Protein AF-A0A8B6HFT6-F1 (afdb_monomer)

Mean predicted aligned error: 19.85 Å

Sequence (140 aa):
MHATVTYIRQTFWIPTIRQYAKKLLRKCVICRKVNGKAYVAPNPPPLPKIRLQESPPFTVTGVDFTGALLTSNGETSLPIVKLFPLEVSETRSDATSDHTDGQHEDTTQRSTRPKLNAIIKARERIRKWTTNVDENDEED

Secondary structure (DSSP, 8-state):
-HHHHHHHHTT---TTHHHHHHHHHHH-HHHHHHSPPPP-PPPPPPPPGGGTS---TTSSEEEEEPS----TTS---S--EEEEE---------------------------PPPHHHHHHHHHHHHHHHHHHHTTSS--

Structure (mmCIF, N/CA/C/O backbone):
data_AF-A0A8B6HFT6-F1
#
_entry.id   AF-A0A8B6HFT6-F1
#
loop_
_atom_site.group_PDB
_atom_site.id
_atom_site.type_symbol
_atom_site.label_atom_id
_atom_site.label_alt_id
_atom_site.label_comp_id
_atom_site.label_asym_id
_atom_site.label_entity_id
_atom_site.label_seq_id
_atom_site.pdbx_PDB_ins_code
_atom_site.Cartn_x
_atom_site.Cartn_y
_atom_site.Cartn_z
_atom_site.occupancy
_atom_site.B_iso_or_equiv
_atom_site.auth_seq_id
_atom_site.auth_comp_id
_atom_site.auth_asym_id
_atom_site.auth_atom_id
_atom_site.pdbx_PDB_model_num
ATOM 1 N N . MET A 1 1 ? -11.800 -1.803 19.824 1.00 86.62 1 MET A N 1
ATOM 2 C CA . MET A 1 1 ? -13.211 -1.582 20.239 1.00 86.62 1 MET A CA 1
ATOM 3 C C . MET A 1 1 ? -13.465 -2.032 21.674 1.00 86.62 1 MET A C 1
ATOM 5 O O . MET A 1 1 ? -13.954 -1.221 22.446 1.00 86.62 1 MET A O 1
ATOM 9 N N . HIS A 1 2 ? -13.159 -3.284 22.037 1.00 90.25 2 HIS A N 1
ATOM 10 C CA . HIS A 1 2 ? -13.434 -3.811 23.382 1.00 90.25 2 HIS A CA 1
ATOM 11 C C . HIS A 1 2 ? -12.776 -2.987 24.495 1.00 90.25 2 HIS A C 1
ATOM 13 O O . HIS A 1 2 ? -13.487 -2.531 25.381 1.00 90.25 2 HIS A O 1
ATOM 19 N N . ALA A 1 3 ? -11.478 -2.686 24.377 1.00 92.19 3 ALA A N 1
ATOM 20 C CA . ALA A 1 3 ? -10.751 -1.869 25.353 1.00 92.19 3 ALA A CA 1
ATOM 21 C C . ALA A 1 3 ? -11.418 -0.504 25.625 1.00 92.19 3 ALA A C 1
ATOM 23 O O . ALA A 1 3 ? -11.625 -0.134 26.774 1.00 92.19 3 ALA A O 1
ATOM 24 N N . THR A 1 4 ? -11.847 0.207 24.575 1.00 92.31 4 THR A N 1
ATOM 25 C CA . THR A 1 4 ? -12.544 1.500 24.696 1.00 92.31 4 THR A CA 1
ATOM 26 C C . THR A 1 4 ? -13.859 1.382 25.470 1.00 92.31 4 THR A C 1
ATOM 28 O O . THR A 1 4 ? -14.167 2.227 26.301 1.00 92.31 4 THR A O 1
ATOM 31 N N . VAL A 1 5 ? -14.642 0.328 25.213 1.00 94.69 5 VAL A N 1
ATOM 32 C CA . VAL A 1 5 ? -15.912 0.092 25.918 1.00 94.69 5 VAL A CA 1
ATOM 33 C C . VAL A 1 5 ? -15.668 -0.286 27.379 1.00 94.69 5 VAL A C 1
ATOM 35 O O . VAL A 1 5 ? -16.415 0.160 28.244 1.00 94.69 5 VAL A O 1
ATOM 38 N N . THR A 1 6 ? -14.638 -1.089 27.656 1.00 95.12 6 THR A N 1
ATOM 39 C CA . THR A 1 6 ? -14.260 -1.470 29.023 1.00 95.12 6 THR A CA 1
ATOM 40 C C . THR A 1 6 ? -13.861 -0.251 29.846 1.00 95.12 6 THR A C 1
ATOM 42 O O . THR A 1 6 ? -14.366 -0.096 30.950 1.00 95.12 6 THR A O 1
ATOM 45 N N . TYR A 1 7 ? -13.039 0.643 29.290 1.00 95.12 7 TYR A N 1
ATOM 46 C CA . TYR A 1 7 ? -12.614 1.869 29.970 1.00 95.12 7 TYR A CA 1
ATOM 47 C C . TYR A 1 7 ? -13.799 2.767 30.349 1.00 95.12 7 TYR A C 1
ATOM 49 O O . TYR A 1 7 ? -13.948 3.153 31.500 1.00 95.12 7 TYR A O 1
ATOM 57 N N . ILE A 1 8 ? -14.714 3.032 29.412 1.00 94.69 8 ILE A N 1
ATOM 58 C CA . ILE A 1 8 ? -15.877 3.896 29.683 1.00 94.69 8 ILE A CA 1
ATOM 59 C C . ILE A 1 8 ? -16.823 3.270 30.723 1.00 94.69 8 ILE A C 1
ATOM 61 O O . ILE A 1 8 ? -17.456 3.986 31.491 1.00 94.69 8 ILE A O 1
ATOM 65 N N . ARG A 1 9 ? -16.913 1.935 30.789 1.00 94.88 9 ARG A N 1
ATOM 66 C CA . ARG A 1 9 ? -17.751 1.238 31.778 1.00 94.88 9 ARG A CA 1
ATOM 67 C C . ARG A 1 9 ? -17.240 1.315 33.210 1.00 94.88 9 ARG A C 1
ATOM 69 O O . ARG A 1 9 ? -17.997 0.981 34.113 1.00 94.88 9 ARG A O 1
ATOM 76 N N . GLN A 1 10 ? -16.002 1.751 33.422 1.00 96.25 10 GLN A N 1
ATOM 77 C CA . GLN A 1 10 ? -15.490 2.011 34.767 1.00 96.25 10 GLN A CA 1
ATOM 78 C C . GLN A 1 10 ? -16.190 3.214 35.414 1.00 96.25 10 GLN A C 1
ATOM 80 O O . GLN A 1 10 ? -16.238 3.300 36.635 1.00 96.25 10 GLN A O 1
ATOM 85 N N . THR A 1 11 ? -16.746 4.123 34.607 1.00 96.56 11 THR A N 1
ATOM 86 C CA . THR A 1 11 ? -17.328 5.391 35.070 1.00 96.56 11 THR A CA 1
ATOM 87 C C 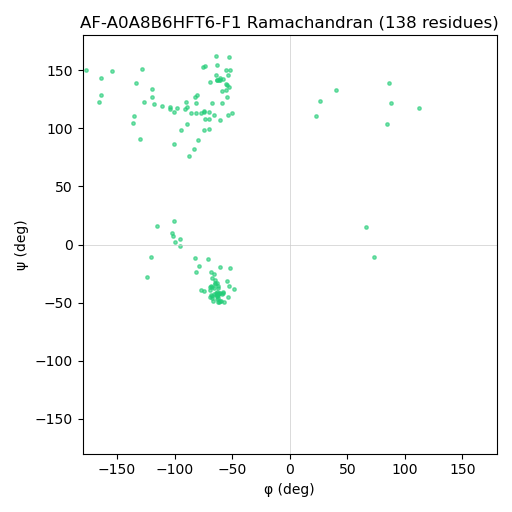. THR A 1 11 ? -18.781 5.595 34.644 1.00 96.56 11 THR A C 1
ATOM 89 O O . THR A 1 11 ? -19.529 6.257 35.356 1.00 96.56 11 THR A O 1
ATOM 92 N N . PHE A 1 12 ? -19.218 5.016 33.520 1.00 94.00 12 PHE A N 1
ATOM 93 C CA . PHE A 1 12 ? -20.556 5.245 32.968 1.00 94.00 12 PHE A CA 1
ATOM 94 C C . PHE A 1 12 ? -21.262 3.954 32.546 1.00 94.00 12 PHE A C 1
ATOM 96 O O . PHE A 1 12 ? -20.696 3.099 31.858 1.00 94.00 12 PHE A O 1
ATOM 103 N N . TRP A 1 13 ? -22.562 3.860 32.845 1.00 93.12 13 TRP A N 1
ATOM 104 C CA . TRP A 1 13 ? -23.426 2.788 32.348 1.00 93.12 13 TRP A CA 1
ATOM 105 C C . TRP A 1 13 ? -24.277 3.256 31.163 1.00 93.12 13 TRP A C 1
ATOM 107 O O . TRP A 1 13 ? -25.417 3.685 31.313 1.00 93.12 13 TRP A O 1
ATOM 117 N N . ILE A 1 14 ? -23.718 3.168 29.954 1.00 93.88 14 ILE A N 1
ATOM 118 C CA . ILE A 1 14 ? -24.417 3.535 28.712 1.00 93.88 14 ILE A CA 1
ATOM 119 C C . ILE A 1 14 ? -24.920 2.253 28.016 1.00 93.88 14 ILE A C 1
ATOM 121 O O . ILE A 1 14 ? -24.095 1.466 27.531 1.00 93.88 14 ILE A O 1
ATOM 125 N N . PRO A 1 15 ? -26.246 2.030 27.894 1.00 92.19 15 PRO A N 1
ATOM 126 C CA . PRO A 1 15 ? -26.804 0.786 27.348 1.00 92.19 15 PRO A CA 1
ATOM 127 C C . PRO A 1 15 ? -26.336 0.467 25.917 1.00 92.19 15 PRO A C 1
ATOM 129 O O . PRO A 1 15 ? -25.959 -0.663 25.607 1.00 92.19 15 PRO A O 1
ATOM 132 N N . THR A 1 16 ? -26.274 1.476 25.041 1.00 94.06 16 THR A N 1
ATOM 133 C CA . THR A 1 16 ? -25.933 1.330 23.610 1.00 94.06 16 THR A CA 1
ATOM 134 C C . THR A 1 16 ? -24.481 1.695 23.288 1.00 94.06 16 THR A C 1
ATOM 136 O O . THR A 1 16 ? -24.119 1.923 22.129 1.00 94.06 16 THR A O 1
ATOM 139 N N . ILE A 1 17 ? -23.599 1.691 24.295 1.00 94.75 17 ILE A N 1
ATOM 140 C CA . ILE A 1 17 ? -22.210 2.160 24.175 1.00 94.75 17 ILE A CA 1
ATOM 141 C C . ILE A 1 17 ? -21.431 1.514 23.030 1.00 94.75 17 ILE A C 1
ATOM 143 O O . ILE A 1 17 ? -20.626 2.164 22.366 1.00 94.75 17 ILE A O 1
ATOM 147 N N . ARG A 1 18 ? -21.689 0.232 22.753 1.00 93.75 18 ARG A N 1
ATOM 148 C CA . ARG A 1 18 ? -21.017 -0.496 21.673 1.00 93.75 18 ARG A CA 1
ATOM 149 C C . ARG A 1 18 ? -21.280 0.155 20.316 1.00 93.75 18 ARG A C 1
ATOM 151 O O . ARG A 1 18 ? -20.351 0.272 19.523 1.00 93.75 18 ARG A O 1
ATOM 158 N N . GLN A 1 19 ? -22.511 0.587 20.049 1.00 94.62 19 GLN A N 1
ATOM 159 C CA . GLN A 1 19 ? -22.875 1.224 18.781 1.00 94.62 19 GLN A CA 1
ATOM 160 C C . GLN A 1 19 ? -22.193 2.591 18.646 1.00 94.62 19 GLN A C 1
ATOM 162 O O . GLN A 1 19 ? -21.577 2.876 17.615 1.00 94.62 19 GLN A O 1
ATOM 167 N N . TYR A 1 20 ? -22.213 3.386 19.718 1.00 93.88 20 TYR A N 1
ATOM 168 C CA . TYR A 1 20 ? -21.549 4.689 19.771 1.00 93.88 20 TYR A CA 1
ATOM 169 C C . TYR A 1 20 ? -20.033 4.582 19.596 1.00 93.88 20 TYR A C 1
ATOM 171 O O . TYR A 1 20 ? -19.466 5.239 18.723 1.00 93.88 20 TYR A O 1
ATOM 179 N N . ALA A 1 21 ? -19.379 3.691 20.344 1.00 93.75 21 ALA A N 1
ATOM 180 C CA . ALA A 1 21 ? -17.945 3.447 20.225 1.00 93.75 21 ALA A CA 1
ATOM 181 C C . ALA A 1 21 ? -17.569 3.017 18.799 1.00 93.75 21 ALA A C 1
ATOM 183 O O . ALA A 1 21 ? -16.588 3.503 18.243 1.00 93.75 21 ALA A O 1
ATOM 184 N N . LYS A 1 22 ? -18.376 2.162 18.156 1.00 92.56 22 LYS A N 1
ATOM 185 C CA . LYS A 1 22 ? -18.146 1.745 16.763 1.00 92.56 22 LYS A CA 1
ATOM 186 C C . LYS A 1 22 ? -18.259 2.927 15.792 1.00 92.56 22 LYS A C 1
ATOM 188 O O . LYS A 1 22 ? -17.429 3.050 14.894 1.00 92.56 22 LYS A O 1
ATOM 193 N N . LYS A 1 23 ? -19.248 3.811 15.980 1.00 93.06 23 LYS A N 1
ATOM 194 C CA . LYS A 1 23 ? -19.433 5.030 15.171 1.00 93.06 23 LYS A CA 1
ATOM 195 C C . LYS A 1 23 ? -18.257 5.998 15.332 1.00 93.06 23 LYS A C 1
ATOM 197 O O . LYS A 1 23 ? -17.756 6.502 14.330 1.00 93.06 23 LYS A O 1
ATOM 202 N N . LEU A 1 24 ? -17.793 6.213 16.562 1.00 92.94 24 LEU A N 1
ATOM 203 C CA . LEU A 1 24 ? -16.654 7.086 16.863 1.00 92.94 24 LEU A CA 1
ATOM 204 C C . LEU A 1 24 ? -15.341 6.522 16.308 1.00 92.94 24 LEU A C 1
ATOM 206 O O . LEU A 1 24 ? -14.632 7.216 15.582 1.00 92.94 24 LEU A O 1
ATOM 210 N N . LEU A 1 25 ? -15.054 5.241 16.554 1.00 92.75 25 LEU A N 1
ATOM 211 C CA . LEU A 1 25 ? -13.834 4.589 16.066 1.00 92.75 25 LEU A CA 1
ATOM 212 C C . LEU A 1 25 ? -13.768 4.540 14.535 1.00 92.75 25 LEU A C 1
ATOM 214 O O . LEU A 1 25 ? -12.685 4.660 13.973 1.00 92.75 25 LEU A O 1
ATOM 218 N N . ARG A 1 26 ? -14.913 4.420 13.846 1.00 91.19 26 ARG A N 1
ATOM 219 C CA . ARG A 1 26 ? -14.970 4.516 12.376 1.00 91.19 26 ARG A CA 1
ATOM 220 C C . ARG A 1 26 ? -14.589 5.903 11.862 1.00 91.19 26 ARG A C 1
ATOM 222 O O . ARG A 1 26 ? -14.011 5.992 10.782 1.00 91.19 26 ARG A O 1
ATOM 229 N N . LYS A 1 27 ? -14.916 6.972 12.594 1.00 93.19 27 LYS A N 1
ATOM 230 C CA . LYS A 1 27 ? -14.581 8.357 12.220 1.00 93.19 27 LYS A CA 1
ATOM 231 C C . LYS A 1 27 ? -13.149 8.749 12.592 1.00 93.19 27 LYS A C 1
ATOM 233 O O . LYS A 1 27 ? -12.590 9.633 11.957 1.00 93.19 27 LYS A O 1
ATOM 238 N N . CYS A 1 28 ? -12.545 8.089 13.577 1.00 93.81 28 CYS A N 1
ATOM 239 C CA . CYS A 1 28 ? -11.175 8.370 13.991 1.00 93.81 28 CYS A CA 1
ATOM 240 C C . CYS A 1 28 ? -10.158 7.915 12.929 1.00 93.81 28 CYS A C 1
ATOM 242 O O . CYS A 1 28 ? -9.983 6.719 12.684 1.00 93.81 28 CYS A O 1
ATOM 244 N N . VAL A 1 29 ? -9.456 8.877 12.324 1.00 94.56 29 VAL A N 1
ATOM 245 C CA . VAL A 1 29 ? -8.438 8.633 11.288 1.00 94.56 29 VAL A CA 1
ATOM 246 C C . VAL A 1 29 ? -7.274 7.806 11.835 1.00 94.56 29 VAL A C 1
ATOM 248 O O . VAL A 1 29 ? -6.864 6.835 11.203 1.00 94.56 29 VAL A O 1
ATOM 251 N N . ILE A 1 30 ? -6.796 8.124 13.042 1.00 95.31 30 ILE A N 1
ATOM 252 C CA . ILE A 1 30 ? -5.692 7.406 13.697 1.00 95.31 30 ILE A CA 1
ATOM 253 C C . ILE A 1 30 ? -6.079 5.941 13.924 1.00 95.31 30 ILE A C 1
ATOM 255 O O . ILE A 1 30 ? -5.360 5.033 13.514 1.00 95.31 30 ILE A O 1
ATOM 259 N N . CYS A 1 31 ? -7.261 5.689 14.498 1.00 92.62 31 CYS A N 1
ATOM 260 C CA . CYS A 1 31 ? -7.740 4.325 14.719 1.00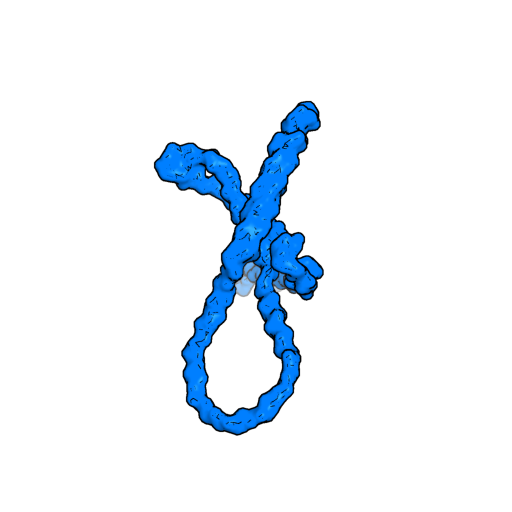 92.62 31 CYS A CA 1
ATOM 261 C C . CYS A 1 31 ? -7.933 3.559 13.409 1.00 92.62 31 CYS A C 1
ATOM 263 O O . CYS A 1 31 ? -7.678 2.356 13.384 1.00 92.62 31 CYS A O 1
ATOM 265 N N . ARG A 1 32 ? -8.379 4.231 12.340 1.00 90.62 32 ARG A N 1
ATOM 266 C CA . ARG A 1 32 ? -8.531 3.623 11.014 1.00 90.62 32 ARG A CA 1
ATOM 267 C C . ARG A 1 32 ? -7.183 3.273 10.390 1.00 90.62 32 ARG A C 1
ATOM 269 O O . ARG A 1 32 ? -7.095 2.247 9.735 1.00 90.62 32 ARG A O 1
ATOM 276 N N . LYS A 1 33 ? -6.151 4.089 10.610 1.00 90.44 33 LYS A N 1
ATOM 277 C CA . LYS A 1 33 ? -4.791 3.821 10.130 1.00 90.44 33 LYS A CA 1
ATOM 278 C C . LYS A 1 33 ? -4.162 2.634 10.863 1.00 90.44 33 LYS A C 1
ATOM 280 O O . LYS A 1 33 ? -3.606 1.759 10.220 1.00 90.44 33 LYS A O 1
ATOM 285 N N . VAL A 1 34 ? -4.303 2.581 12.188 1.00 90.62 34 VAL A N 1
ATOM 286 C CA . VAL A 1 34 ? -3.710 1.518 13.023 1.00 90.62 34 VAL A CA 1
ATOM 287 C C . VAL A 1 34 ? -4.451 0.182 12.888 1.00 90.62 34 VAL A C 1
ATOM 289 O O . VAL A 1 34 ? -3.819 -0.863 12.846 1.00 90.62 34 VAL A O 1
ATOM 292 N N . ASN A 1 35 ? -5.787 0.199 12.814 1.00 87.69 35 ASN A N 1
ATOM 293 C CA . ASN A 1 35 ? -6.608 -1.021 12.716 1.00 87.69 35 ASN A CA 1
ATOM 294 C C . ASN A 1 35 ? -7.094 -1.311 11.286 1.00 87.69 35 ASN A C 1
ATOM 296 O O . ASN A 1 35 ? -7.973 -2.155 11.091 1.00 87.69 35 ASN A O 1
ATOM 300 N N . GLY A 1 36 ? -6.620 -0.551 10.299 1.00 85.38 36 GLY A N 1
ATOM 301 C CA . GLY A 1 36 ? -6.998 -0.727 8.904 1.00 85.38 36 GLY A CA 1
ATOM 302 C C . GLY A 1 36 ? -6.550 -2.095 8.409 1.00 85.38 36 GLY A C 1
ATOM 303 O O . GLY A 1 36 ? -5.479 -2.572 8.771 1.00 85.38 36 GLY A O 1
ATOM 304 N N . LYS A 1 37 ? -7.375 -2.743 7.582 1.00 85.88 37 LYS A N 1
ATOM 305 C CA . LYS A 1 37 ? -6.933 -3.956 6.889 1.00 85.88 37 LYS A CA 1
ATOM 306 C C . LYS A 1 37 ? -5.791 -3.591 5.943 1.00 85.88 37 LYS A C 1
ATOM 308 O O . LYS A 1 37 ? -5.812 -2.508 5.357 1.00 85.88 37 LYS A O 1
ATOM 313 N N . ALA A 1 38 ? -4.839 -4.508 5.783 1.00 85.31 38 ALA A N 1
ATOM 314 C CA . ALA A 1 38 ? -3.832 -4.392 4.740 1.00 85.31 38 ALA A CA 1
ATOM 315 C C . ALA A 1 38 ? -4.516 -4.205 3.379 1.00 85.31 38 ALA A C 1
ATOM 317 O O . ALA A 1 38 ? -5.606 -4.740 3.142 1.00 85.31 38 ALA A O 1
ATOM 318 N N . TYR A 1 39 ? -3.882 -3.425 2.505 1.00 84.75 39 TYR A N 1
ATOM 319 C CA . TYR A 1 39 ? -4.345 -3.285 1.134 1.00 84.75 39 TYR A CA 1
ATOM 320 C C . TYR A 1 39 ? -4.345 -4.665 0.471 1.00 84.75 39 TYR A C 1
ATOM 322 O O . TYR A 1 39 ? -3.317 -5.337 0.426 1.00 84.75 39 TYR A O 1
ATOM 330 N N . VAL A 1 40 ? -5.512 -5.094 -0.008 1.00 87.75 40 VAL A N 1
ATOM 331 C CA . VAL A 1 40 ? -5.637 -6.318 -0.796 1.00 87.75 40 VAL A CA 1
ATOM 332 C C . VAL A 1 40 ? -5.352 -5.928 -2.235 1.00 87.75 40 VAL A C 1
ATOM 334 O O . VAL A 1 40 ? -6.109 -5.150 -2.817 1.00 87.75 40 VAL A O 1
ATOM 337 N N . ALA A 1 41 ? -4.246 -6.431 -2.781 1.00 88.50 41 ALA A N 1
ATOM 338 C CA . ALA A 1 41 ? -3.912 -6.192 -4.174 1.00 88.50 41 ALA A CA 1
ATOM 339 C C . ALA A 1 41 ? -5.045 -6.725 -5.072 1.00 88.50 41 ALA A C 1
ATOM 341 O O . ALA A 1 41 ? -5.506 -7.850 -4.854 1.00 88.50 41 ALA A O 1
ATOM 342 N N . PRO A 1 42 ? -5.527 -5.936 -6.048 1.00 89.75 42 PRO A N 1
ATOM 343 C CA . PRO A 1 42 ? -6.465 -6.437 -7.037 1.00 89.75 42 PRO A CA 1
ATOM 344 C C . PRO A 1 42 ? -5.794 -7.520 -7.883 1.00 89.75 42 PRO A C 1
ATOM 346 O O . PRO A 1 42 ? -4.565 -7.613 -7.941 1.00 89.75 42 PRO A O 1
ATOM 349 N N . ASN A 1 43 ? -6.609 -8.316 -8.577 1.00 91.62 43 ASN A N 1
ATOM 350 C CA . ASN A 1 43 ? -6.086 -9.251 -9.565 1.00 91.62 43 ASN A CA 1
ATOM 351 C C . ASN A 1 43 ? -5.245 -8.478 -10.595 1.00 91.62 43 ASN A C 1
ATOM 353 O O . ASN A 1 43 ? -5.701 -7.433 -11.076 1.00 91.62 43 ASN A O 1
ATOM 357 N N . PRO A 1 44 ? -4.033 -8.956 -10.926 1.00 89.69 44 PRO A N 1
ATOM 358 C CA . PRO A 1 44 ? -3.202 -8.290 -11.914 1.00 89.69 44 PRO A CA 1
ATOM 359 C C . PRO A 1 44 ? -3.927 -8.264 -13.269 1.00 89.69 44 PRO A C 1
ATOM 361 O O . PRO A 1 44 ? -4.619 -9.229 -13.612 1.00 89.69 44 PRO A O 1
ATOM 364 N N . PRO A 1 45 ? -3.793 -7.178 -14.049 1.00 88.62 45 PRO A N 1
ATOM 365 C CA . PRO A 1 45 ? -4.356 -7.129 -15.391 1.00 88.62 45 PRO A CA 1
ATOM 366 C C . PRO A 1 45 ? -3.702 -8.194 -16.289 1.00 88.62 45 PRO A C 1
ATOM 368 O O . PRO A 1 45 ? -2.554 -8.586 -16.041 1.00 88.62 45 PRO A O 1
ATOM 371 N N . PRO A 1 46 ? -4.394 -8.655 -17.348 1.00 87.06 46 PRO A N 1
ATOM 372 C CA . PRO A 1 46 ? -3.798 -9.569 -18.314 1.00 87.06 46 PRO A CA 1
ATOM 373 C C . PRO A 1 46 ? -2.545 -8.943 -18.937 1.00 87.06 46 PRO A C 1
ATOM 375 O O . PRO A 1 46 ? -2.490 -7.736 -19.191 1.00 87.06 46 PRO A O 1
ATOM 378 N N . LEU A 1 47 ? -1.525 -9.768 -19.186 1.00 85.69 47 LEU A N 1
ATOM 379 C CA . LEU A 1 47 ? -0.304 -9.311 -19.842 1.00 85.69 47 LEU A CA 1
ATOM 380 C C . LEU A 1 47 ? -0.635 -8.797 -21.261 1.00 85.69 47 LEU A C 1
ATOM 382 O O . LEU A 1 47 ? -1.471 -9.385 -21.950 1.00 85.69 47 LEU A O 1
ATOM 386 N N . PRO A 1 48 ? 0.004 -7.708 -21.723 1.00 83.31 48 PRO A N 1
ATOM 387 C CA . PRO A 1 48 ? -0.182 -7.209 -23.075 1.00 83.31 48 PRO A CA 1
ATOM 388 C C . PRO A 1 48 ? 0.298 -8.254 -24.084 1.00 83.31 48 PRO A C 1
ATOM 390 O O . PRO A 1 48 ? 1.330 -8.891 -23.880 1.00 83.31 48 PRO A O 1
ATOM 393 N N . LYS A 1 49 ? -0.436 -8.390 -25.194 1.00 76.81 49 LYS A N 1
ATOM 394 C CA . LYS A 1 49 ? -0.179 -9.391 -26.247 1.00 76.81 49 LYS A CA 1
ATOM 395 C C . LYS A 1 49 ? 1.247 -9.338 -26.798 1.00 76.81 49 LYS A C 1
ATOM 397 O O . LYS A 1 49 ? 1.809 -10.372 -27.115 1.00 76.81 49 LYS A O 1
ATOM 402 N N . ILE A 1 50 ? 1.846 -8.148 -26.822 1.00 72.06 50 ILE A N 1
ATOM 403 C CA . ILE A 1 50 ? 3.235 -7.925 -27.242 1.00 72.06 50 ILE A CA 1
ATOM 404 C C . ILE A 1 50 ? 4.274 -8.665 -26.381 1.00 72.06 50 ILE A C 1
ATOM 406 O O . ILE A 1 50 ? 5.397 -8.832 -26.820 1.00 72.06 50 ILE A O 1
ATOM 410 N N . ARG A 1 51 ? 3.920 -9.086 -25.156 1.00 70.75 51 ARG A N 1
ATOM 411 C CA . ARG A 1 51 ? 4.777 -9.902 -24.273 1.00 70.75 51 ARG A CA 1
ATOM 412 C C . ARG A 1 51 ? 4.498 -11.405 -24.369 1.00 70.75 51 ARG A C 1
ATOM 414 O O . ARG A 1 51 ? 5.067 -12.174 -23.604 1.00 70.75 51 ARG A O 1
ATOM 421 N N . LEU A 1 52 ? 3.525 -11.796 -25.185 1.00 74.38 52 LEU A N 1
ATOM 422 C CA . LEU A 1 52 ? 3.014 -13.165 -25.281 1.00 74.38 52 LEU A CA 1
ATOM 423 C C . LEU A 1 52 ? 3.166 -13.738 -26.692 1.00 74.38 52 LEU A C 1
ATOM 425 O O . LEU A 1 52 ? 2.897 -1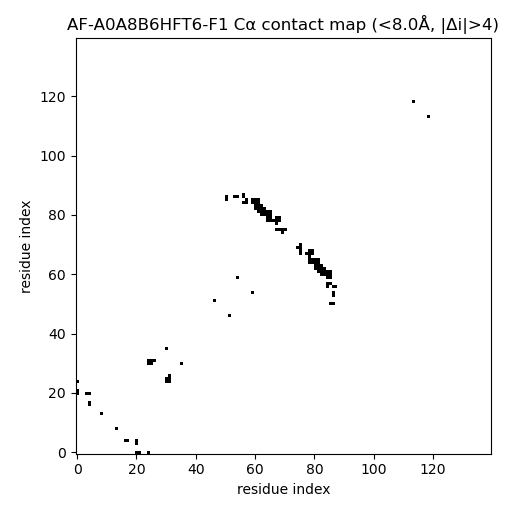4.919 -26.889 1.00 74.38 52 LEU A O 1
ATOM 429 N N . GLN A 1 53 ? 3.518 -12.906 -27.671 1.00 76.06 53 GLN A N 1
ATOM 430 C CA . GLN A 1 53 ? 3.583 -13.288 -29.069 1.00 76.06 53 GLN A CA 1
ATOM 431 C C . GLN A 1 53 ? 5.037 -13.303 -29.512 1.00 76.06 53 GLN A C 1
ATOM 433 O O . GLN A 1 53 ? 5.669 -12.254 -29.537 1.00 76.06 53 GLN A O 1
ATOM 438 N N . GLU A 1 54 ? 5.502 -14.475 -29.941 1.00 74.19 54 GLU A N 1
ATOM 439 C CA . GLU A 1 54 ? 6.842 -14.641 -30.490 1.00 74.19 54 GLU A CA 1
ATOM 440 C C . GLU A 1 54 ? 7.078 -13.667 -31.646 1.00 74.19 54 GLU A C 1
ATOM 442 O O . GLU A 1 54 ? 6.301 -13.593 -32.610 1.00 74.19 54 GLU A O 1
ATOM 447 N N . SER A 1 55 ? 8.170 -12.918 -31.545 1.00 74.50 55 SER A N 1
ATOM 448 C CA . SER A 1 55 ? 8.609 -11.987 -32.574 1.00 74.50 55 SER A CA 1
ATOM 449 C C . SER A 1 55 ? 10.075 -12.232 -32.952 1.00 74.50 55 SER A C 1
ATOM 451 O O . SER A 1 55 ? 10.863 -12.713 -32.136 1.00 74.50 55 SER A O 1
ATOM 453 N N . PRO A 1 56 ? 10.489 -11.930 -34.199 1.00 77.00 56 PRO A N 1
ATOM 454 C CA . PRO A 1 56 ? 11.900 -11.992 -34.564 1.00 77.00 56 PRO A CA 1
ATOM 455 C C . PRO A 1 56 ? 12.761 -11.114 -33.636 1.00 77.00 56 PRO A C 1
ATOM 457 O O . PRO A 1 56 ? 12.291 -10.060 -33.193 1.00 77.00 56 PRO A O 1
ATOM 460 N N . PRO A 1 57 ? 14.038 -11.462 -33.391 1.00 76.62 57 PRO A N 1
ATOM 461 C CA . PRO A 1 57 ? 14.908 -10.666 -32.530 1.00 76.62 57 PRO A CA 1
ATOM 462 C C . PRO A 1 57 ? 14.944 -9.190 -32.947 1.00 76.62 57 PRO A C 1
ATOM 464 O O . PRO A 1 57 ? 15.083 -8.877 -34.133 1.00 76.62 57 PRO A O 1
ATOM 467 N N . PHE A 1 58 ? 14.858 -8.287 -31.965 1.00 73.44 58 PHE A N 1
ATOM 468 C CA . PHE A 1 58 ? 14.834 -6.826 -32.149 1.00 73.44 58 PHE A CA 1
ATOM 469 C C . PHE A 1 58 ? 13.597 -6.267 -32.878 1.00 73.44 58 PHE A C 1
ATOM 471 O O . PHE A 1 58 ? 13.624 -5.114 -33.308 1.00 73.44 58 PHE A O 1
ATOM 478 N N . THR A 1 59 ? 12.510 -7.038 -33.015 1.00 76.94 59 THR A N 1
ATOM 479 C CA . THR A 1 59 ? 11.234 -6.520 -33.555 1.00 76.94 59 THR A CA 1
ATOM 480 C C . THR A 1 59 ? 10.597 -5.505 -32.609 1.00 76.94 59 THR A C 1
ATOM 482 O O . THR A 1 59 ? 10.041 -4.504 -33.055 1.00 76.94 59 THR A O 1
ATOM 485 N N . VAL A 1 60 ? 10.720 -5.735 -31.300 1.00 71.88 60 VAL A N 1
ATOM 486 C CA . VAL A 1 60 ? 10.242 -4.835 -30.249 1.00 71.88 60 VAL A CA 1
ATOM 487 C C . VAL A 1 60 ? 11.404 -4.540 -29.305 1.00 71.88 60 VAL A C 1
ATOM 489 O O . VAL A 1 60 ? 12.001 -5.451 -28.738 1.00 71.88 60 VAL A O 1
ATOM 492 N N . THR A 1 61 ? 11.739 -3.262 -29.129 1.00 76.19 61 THR A N 1
ATOM 493 C CA . THR A 1 61 ? 12.766 -2.827 -28.171 1.00 76.19 61 THR A CA 1
ATOM 494 C C . THR A 1 61 ? 12.133 -1.895 -27.151 1.00 76.19 61 THR A C 1
ATOM 496 O O . THR A 1 61 ? 11.476 -0.924 -27.523 1.00 76.19 61 THR A O 1
ATOM 499 N N . GLY A 1 62 ? 12.312 -2.196 -25.865 1.00 76.31 62 GLY A N 1
ATOM 500 C CA . GLY A 1 62 ? 11.914 -1.291 -24.791 1.00 76.31 62 GLY A CA 1
ATOM 501 C C . GLY A 1 62 ? 12.986 -0.228 -24.578 1.00 76.31 62 GLY A C 1
ATOM 502 O O . GLY A 1 62 ? 14.152 -0.577 -24.393 1.00 76.31 62 GLY A O 1
ATOM 503 N N . VAL A 1 63 ? 12.588 1.044 -24.596 1.00 79.00 63 VAL A N 1
ATOM 504 C CA . VAL A 1 63 ? 13.422 2.187 -24.206 1.00 79.00 63 VAL A CA 1
ATOM 505 C C . VAL A 1 63 ? 12.963 2.644 -22.829 1.00 79.00 63 VAL A C 1
ATOM 507 O O . VAL A 1 63 ? 11.807 3.031 -22.667 1.00 79.00 63 VAL A O 1
ATOM 510 N N . ASP A 1 64 ? 13.858 2.583 -21.846 1.00 79.94 64 ASP A N 1
ATOM 511 C CA . ASP A 1 64 ? 13.634 3.167 -20.524 1.00 79.94 64 ASP A CA 1
ATOM 512 C C . ASP A 1 64 ? 14.699 4.229 -20.242 1.00 79.94 64 ASP A C 1
ATOM 514 O O . ASP A 1 64 ? 15.895 4.007 -20.474 1.00 79.94 64 ASP A O 1
ATOM 518 N N . PHE A 1 65 ? 14.255 5.382 -19.750 1.00 74.88 65 PHE A N 1
ATOM 519 C CA . PHE A 1 65 ? 15.127 6.475 -19.348 1.00 74.88 65 PHE A CA 1
ATOM 520 C C . PHE A 1 65 ? 15.326 6.395 -17.845 1.00 74.88 65 PHE A C 1
ATOM 522 O O . PHE A 1 65 ? 14.383 6.539 -17.066 1.00 74.88 65 PHE A O 1
ATOM 529 N N . THR A 1 66 ? 16.565 6.190 -17.409 1.00 71.12 66 THR A N 1
ATOM 530 C CA . THR A 1 66 ? 16.846 6.290 -15.977 1.00 71.12 66 THR A CA 1
ATOM 531 C C . THR A 1 66 ? 16.861 7.756 -15.563 1.00 71.12 66 THR A C 1
ATOM 533 O O . THR A 1 66 ? 17.223 8.625 -16.357 1.00 71.12 66 THR A O 1
ATOM 536 N N . GLY A 1 67 ? 16.541 8.041 -14.297 1.00 73.00 67 GLY A N 1
ATOM 537 C CA . GLY A 1 67 ? 16.799 9.363 -13.720 1.00 73.00 67 GLY A CA 1
ATOM 538 C C . GLY A 1 67 ? 18.264 9.787 -13.900 1.00 73.00 67 GLY A C 1
ATOM 539 O O . GLY A 1 67 ? 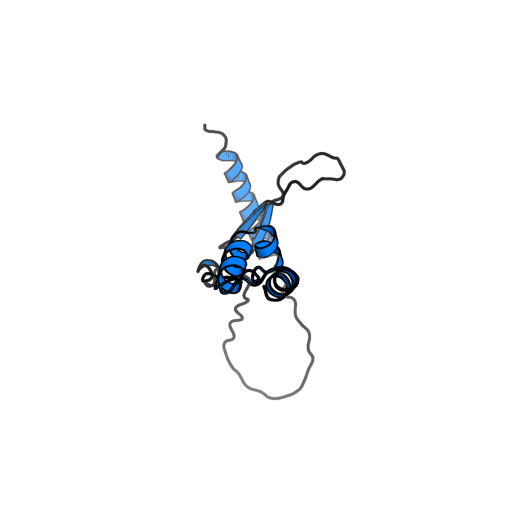19.128 8.943 -14.158 1.00 73.00 67 GLY A O 1
ATOM 540 N N . ALA A 1 68 ? 18.527 11.092 -13.776 1.00 70.75 68 ALA A N 1
ATOM 541 C CA . ALA A 1 68 ? 19.849 11.679 -13.979 1.00 70.75 68 ALA A CA 1
ATOM 542 C C . ALA A 1 68 ? 20.917 10.919 -13.175 1.00 70.75 68 ALA A C 1
ATOM 544 O O . ALA A 1 68 ? 20.896 10.911 -11.942 1.00 70.75 68 ALA A O 1
ATOM 545 N N . LEU A 1 69 ? 21.830 10.244 -13.876 1.00 66.56 69 LEU A N 1
ATOM 546 C CA . LEU A 1 69 ? 22.966 9.593 -13.241 1.00 66.56 69 LEU A CA 1
ATOM 547 C C . LEU A 1 69 ? 24.032 10.655 -12.996 1.00 66.56 69 LEU A C 1
ATOM 549 O O . LEU A 1 69 ? 24.472 11.333 -13.920 1.00 66.56 69 LEU A O 1
ATOM 553 N N . LEU A 1 70 ? 24.417 10.820 -11.732 1.00 64.31 70 LEU A N 1
ATOM 554 C CA . LEU A 1 70 ? 25.471 11.750 -11.363 1.00 64.31 70 LEU A CA 1
ATOM 555 C C . LEU A 1 70 ? 26.818 11.152 -11.782 1.00 64.31 70 LEU A C 1
ATOM 557 O O . LEU A 1 70 ? 27.286 10.175 -11.196 1.00 64.31 70 LEU 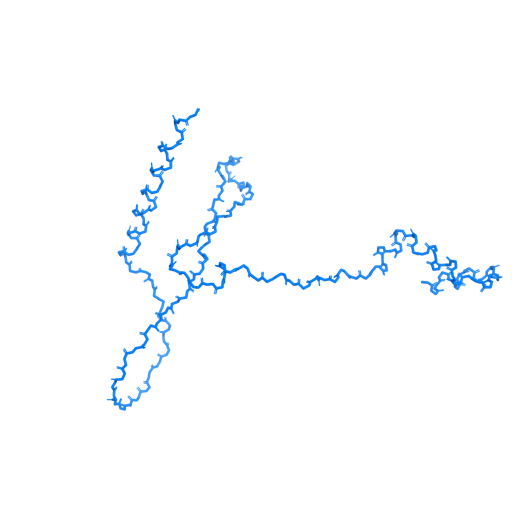A O 1
ATOM 561 N N . THR A 1 71 ? 27.425 11.724 -12.816 1.00 64.31 71 THR A N 1
ATOM 562 C CA . THR A 1 71 ? 28.771 11.355 -13.264 1.00 64.31 71 THR A CA 1
ATOM 563 C C . THR A 1 71 ? 29.810 11.896 -12.276 1.00 64.31 71 THR A C 1
ATOM 565 O O . THR A 1 71 ? 29.582 12.919 -11.628 1.00 64.31 71 THR A O 1
ATOM 568 N N . SER A 1 72 ? 30.981 11.255 -12.177 1.00 65.44 72 SER A N 1
ATOM 569 C CA . SER A 1 72 ? 32.105 11.674 -11.313 1.00 65.44 72 SER A CA 1
ATOM 570 C C . SER A 1 72 ? 32.535 13.134 -11.492 1.00 65.44 72 SER A C 1
ATOM 572 O O . SER A 1 72 ? 33.162 13.705 -10.607 1.00 65.44 72 SER A O 1
ATOM 574 N N . ASN A 1 73 ? 32.187 13.734 -12.629 1.00 69.62 73 ASN A N 1
ATOM 575 C CA . ASN A 1 73 ? 32.578 15.084 -13.008 1.00 69.62 73 ASN A CA 1
ATOM 576 C C . ASN A 1 73 ? 31.507 16.131 -12.645 1.00 69.62 73 ASN A C 1
ATOM 578 O O . ASN A 1 73 ? 31.647 17.288 -13.018 1.00 69.62 73 ASN A O 1
ATOM 582 N N . GLY A 1 74 ? 30.422 15.748 -11.957 1.00 63.06 74 GLY A N 1
ATOM 583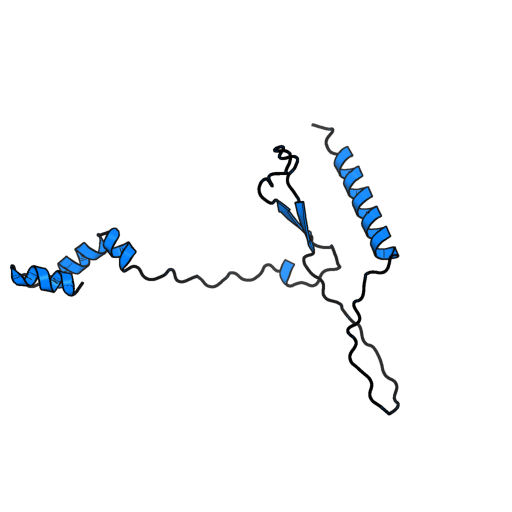 C CA . GLY A 1 74 ? 29.352 16.662 -11.530 1.00 63.06 74 GLY A CA 1
ATOM 584 C C . GLY A 1 74 ? 28.433 17.159 -12.653 1.00 63.06 74 GLY A C 1
ATOM 585 O O . GLY A 1 74 ? 27.370 17.707 -12.374 1.00 63.06 74 GLY A O 1
ATOM 586 N N . GLU A 1 75 ? 28.791 16.920 -13.913 1.00 64.50 75 GLU A N 1
ATOM 587 C CA . GLU A 1 75 ? 27.969 17.232 -15.078 1.00 64.50 75 GLU A CA 1
ATOM 588 C C . GLU A 1 75 ? 27.073 16.039 -15.436 1.00 64.50 75 GLU A C 1
ATOM 590 O O . GLU A 1 75 ? 27.530 14.914 -15.667 1.00 64.50 75 GLU A O 1
ATOM 595 N N . THR A 1 76 ? 25.764 16.285 -15.464 1.00 58.25 76 THR A N 1
ATOM 596 C CA . THR A 1 76 ? 24.744 15.333 -15.920 1.00 58.25 76 THR A CA 1
ATOM 597 C C . THR A 1 76 ? 24.574 15.490 -17.425 1.00 58.25 76 THR A C 1
ATOM 599 O O . THR A 1 76 ? 23.632 16.115 -17.901 1.00 58.25 76 THR A O 1
ATOM 602 N N . SER A 1 77 ? 25.515 14.959 -18.201 1.00 59.66 77 SER A N 1
ATOM 603 C CA . SER A 1 77 ? 25.386 14.953 -19.655 1.00 59.66 77 SER A CA 1
ATOM 604 C C . SER A 1 77 ? 24.659 13.689 -20.123 1.00 59.66 77 SER A C 1
ATOM 606 O O . SER A 1 77 ? 25.223 12.604 -20.220 1.00 59.66 77 SER A O 1
ATOM 608 N N . LEU A 1 78 ? 23.388 13.909 -20.467 1.00 55.91 78 LEU A N 1
ATOM 609 C CA . LEU A 1 78 ? 22.487 13.066 -21.258 1.00 55.91 78 LEU A CA 1
ATOM 610 C C . LEU A 1 78 ? 21.690 11.976 -20.513 1.00 55.91 78 LEU A C 1
ATOM 612 O O . LEU A 1 78 ? 22.207 11.271 -19.643 1.00 55.91 78 LEU A O 1
ATOM 616 N N . PRO A 1 79 ? 20.401 11.810 -20.872 1.00 56.72 79 PRO A N 1
ATOM 617 C CA . PRO A 1 79 ? 19.584 10.724 -20.361 1.00 56.72 79 PRO A CA 1
ATOM 618 C C . PRO A 1 79 ? 20.116 9.390 -20.903 1.00 56.72 79 PRO A C 1
ATOM 620 O O . PRO A 1 79 ? 20.208 9.175 -22.111 1.00 56.72 79 PRO A O 1
ATOM 623 N N . ILE A 1 80 ? 20.483 8.477 -20.004 1.00 61.50 80 ILE A N 1
ATOM 624 C CA . ILE A 1 80 ? 20.953 7.146 -20.393 1.00 61.50 80 ILE A CA 1
ATOM 625 C C . ILE A 1 80 ? 19.750 6.315 -20.836 1.00 61.50 80 ILE A C 1
ATOM 627 O O . ILE A 1 80 ? 18.870 5.988 -20.036 1.00 61.50 80 ILE A O 1
ATOM 631 N N . VAL A 1 81 ? 19.742 5.962 -22.120 1.00 60.66 81 VAL A N 1
ATOM 632 C CA . VAL A 1 81 ? 18.775 5.047 -22.728 1.00 60.66 81 VAL A CA 1
ATOM 633 C C . VAL A 1 81 ? 19.201 3.612 -22.437 1.00 60.66 81 VAL A C 1
ATOM 635 O O . VAL A 1 81 ? 20.227 3.143 -22.937 1.00 60.66 81 VAL A O 1
ATOM 638 N N . LYS A 1 82 ? 18.411 2.885 -21.643 1.00 59.50 82 LYS A N 1
ATOM 639 C CA . LYS A 1 82 ? 18.563 1.431 -21.507 1.00 59.50 82 LYS A CA 1
ATOM 640 C C . LYS A 1 82 ? 17.673 0.743 -22.533 1.00 59.50 82 LYS A C 1
ATOM 642 O O . LYS A 1 82 ? 16.452 0.861 -22.476 1.00 59.50 82 LYS A O 1
ATOM 647 N N . LEU A 1 83 ? 18.300 0.016 -23.457 1.00 63.81 83 LEU A N 1
ATOM 648 C CA . LEU A 1 83 ? 17.602 -0.849 -24.401 1.00 63.81 83 LEU A CA 1
ATOM 649 C C . LEU A 1 83 ? 17.449 -2.236 -23.786 1.00 63.81 83 LEU A C 1
ATOM 651 O O . LEU A 1 83 ? 18.442 -2.911 -23.504 1.00 63.81 83 LEU A O 1
ATOM 655 N N . PHE A 1 84 ? 16.207 -2.667 -23.603 1.00 56.59 84 PHE A N 1
ATOM 656 C CA . PHE A 1 84 ? 15.898 -4.037 -23.215 1.00 56.59 84 PHE A CA 1
ATOM 657 C C . PHE A 1 84 ? 15.383 -4.783 -24.447 1.00 56.59 84 PHE A C 1
ATOM 659 O O . PHE A 1 84 ? 14.336 -4.394 -24.982 1.00 56.59 84 PHE A O 1
ATOM 666 N N . PRO A 1 85 ? 16.080 -5.834 -24.923 1.00 58.44 85 PRO A N 1
ATOM 667 C CA . PRO A 1 85 ? 15.481 -6.734 -25.890 1.00 58.44 85 PRO A CA 1
ATOM 668 C C . PRO A 1 85 ? 14.324 -7.443 -25.185 1.00 58.44 85 PRO A C 1
ATOM 670 O O . PRO A 1 85 ? 14.525 -8.215 -24.245 1.00 58.44 85 PRO A O 1
ATOM 673 N N . LEU A 1 86 ? 13.100 -7.128 -25.596 1.00 55.69 86 LEU A N 1
ATOM 674 C CA . LEU A 1 86 ? 11.948 -7.940 -25.248 1.00 55.69 86 LEU A CA 1
ATOM 675 C C . LEU A 1 86 ? 12.015 -9.160 -26.175 1.00 55.69 86 LEU A C 1
ATOM 677 O O . LEU A 1 86 ? 11.895 -9.011 -27.383 1.00 55.69 86 LEU A O 1
ATOM 681 N N . GLU A 1 87 ? 12.251 -10.327 -25.570 1.00 49.59 87 GLU A N 1
ATOM 682 C CA . GLU A 1 87 ? 12.302 -11.678 -26.161 1.00 49.59 87 GLU A CA 1
ATOM 683 C C . GLU A 1 87 ? 13.655 -12.167 -26.721 1.00 49.59 87 GLU A C 1
ATOM 685 O O . GLU A 1 87 ? 14.237 -11.619 -27.657 1.00 49.59 87 GLU A O 1
ATOM 690 N N . VAL A 1 88 ? 14.111 -13.296 -26.160 1.00 50.66 88 VAL A N 1
ATOM 691 C CA . VAL A 1 88 ? 14.944 -14.299 -26.835 1.00 50.66 88 VAL A CA 1
ATOM 692 C C . VAL A 1 88 ? 14.357 -15.667 -26.485 1.00 50.66 88 VAL A C 1
ATOM 694 O O . VAL A 1 88 ? 14.456 -16.101 -25.338 1.00 50.66 88 VAL A O 1
ATOM 697 N N . SER A 1 89 ? 13.767 -16.354 -27.460 1.00 47.78 89 SER A N 1
ATOM 698 C CA . SER A 1 89 ? 13.610 -17.810 -27.431 1.00 47.78 89 SER A CA 1
ATOM 699 C C . SER A 1 89 ? 14.377 -18.401 -28.617 1.00 47.78 89 SER A C 1
ATOM 701 O O . SER A 1 89 ? 14.161 -18.042 -29.773 1.00 47.78 89 SER A O 1
ATOM 703 N N . GLU A 1 90 ? 15.342 -19.275 -28.323 1.00 50.03 90 GLU A N 1
ATOM 704 C CA . GLU A 1 90 ? 16.003 -20.100 -29.335 1.00 50.03 90 GLU A CA 1
ATOM 705 C C . GLU A 1 90 ? 14.994 -21.140 -29.837 1.00 50.03 90 GLU A C 1
ATOM 707 O O . GLU A 1 90 ? 14.678 -22.100 -29.134 1.00 50.03 90 GLU A O 1
ATOM 712 N N . THR A 1 91 ? 14.499 -20.994 -31.065 1.00 35.97 91 THR A N 1
ATOM 713 C CA . THR A 1 91 ? 13.855 -22.108 -31.764 1.00 35.97 91 THR A CA 1
ATOM 714 C C . THR A 1 91 ? 14.943 -23.011 -32.340 1.00 35.97 91 THR A C 1
ATOM 716 O O . THR A 1 91 ? 15.417 -22.841 -33.464 1.00 35.97 91 THR A O 1
ATOM 719 N N . ARG A 1 92 ? 15.369 -24.002 -31.550 1.00 40.66 92 ARG A N 1
ATOM 720 C CA . ARG A 1 92 ? 16.051 -25.182 -32.090 1.00 40.66 92 ARG A CA 1
ATOM 721 C C . ARG A 1 92 ? 15.018 -26.001 -32.861 1.00 40.66 92 ARG A C 1
ATOM 723 O O . ARG A 1 92 ? 14.225 -26.729 -32.276 1.00 40.66 92 ARG A O 1
ATOM 730 N N . SER A 1 93 ? 15.012 -25.853 -34.180 1.00 37.28 93 SER A N 1
ATOM 731 C CA . SER A 1 93 ? 14.325 -26.777 -35.077 1.00 37.28 93 SER A CA 1
ATOM 732 C C . SER A 1 93 ? 15.141 -28.072 -35.173 1.00 37.28 93 SER A C 1
ATOM 734 O O . SER A 1 93 ? 16.123 -28.128 -35.913 1.00 37.28 93 SER A O 1
ATOM 736 N N . ASP A 1 94 ? 14.750 -29.094 -34.411 1.00 36.03 94 ASP A N 1
ATOM 737 C CA . ASP A 1 94 ? 15.134 -30.478 -34.693 1.00 36.03 94 ASP A CA 1
ATOM 738 C C . ASP A 1 94 ? 14.217 -31.037 -35.803 1.00 36.03 94 ASP A C 1
ATOM 740 O O . ASP A 1 94 ? 12.992 -30.969 -35.709 1.00 36.03 94 ASP A O 1
ATOM 744 N N . ALA A 1 95 ? 14.828 -31.602 -36.844 1.00 37.41 95 ALA A N 1
ATOM 745 C CA . ALA A 1 95 ? 14.258 -32.552 -37.806 1.00 37.41 95 ALA A CA 1
ATOM 746 C C . ALA A 1 95 ? 15.447 -33.204 -38.545 1.00 37.41 95 ALA A C 1
ATOM 748 O O . ALA A 1 95 ? 16.314 -32.473 -39.009 1.00 37.41 95 ALA A O 1
ATOM 749 N N . THR A 1 96 ? 15.638 -34.516 -38.699 1.00 39.31 96 THR A N 1
ATOM 750 C CA . THR A 1 96 ? 14.921 -35.758 -38.353 1.00 39.31 96 THR A CA 1
ATOM 751 C C . THR A 1 96 ? 15.932 -36.922 -38.485 1.00 39.31 96 THR A C 1
ATOM 753 O O . THR A 1 96 ? 16.758 -36.882 -39.389 1.00 39.31 96 THR A O 1
ATOM 756 N N . SER A 1 97 ? 15.839 -37.917 -37.590 1.00 37.59 97 SER A N 1
ATOM 757 C CA . SER A 1 97 ? 16.249 -39.346 -37.659 1.00 37.59 97 SER A CA 1
ATOM 758 C C . SER A 1 97 ? 17.392 -39.831 -38.581 1.00 37.59 97 SER A C 1
ATOM 760 O O . SER A 1 97 ? 17.223 -39.833 -39.796 1.00 37.59 97 SER A O 1
ATOM 762 N N . ASP A 1 98 ? 18.408 -40.488 -37.995 1.00 28.95 98 ASP A N 1
ATOM 763 C CA . ASP A 1 98 ? 18.709 -41.895 -38.336 1.00 28.95 98 ASP A CA 1
ATOM 764 C C . ASP A 1 98 ? 19.438 -42.648 -37.194 1.00 28.95 98 ASP A C 1
ATOM 766 O O . ASP A 1 98 ? 20.126 -42.043 -36.371 1.00 28.95 98 ASP A O 1
ATOM 770 N N . HIS A 1 99 ? 19.202 -43.959 -37.100 1.00 44.81 99 HIS A N 1
ATOM 771 C CA . HIS A 1 99 ? 19.648 -44.896 -36.049 1.00 44.81 99 HIS A CA 1
ATOM 772 C C . HIS A 1 99 ? 21.169 -45.169 -36.043 1.00 44.81 99 HIS A C 1
ATOM 774 O O . HIS A 1 99 ? 21.716 -45.430 -37.104 1.00 44.81 99 HIS A O 1
ATOM 780 N N . THR A 1 100 ? 21.802 -45.252 -34.857 1.00 32.94 100 THR A N 1
ATOM 781 C CA . THR A 1 100 ? 22.563 -46.432 -34.351 1.00 32.94 100 THR A CA 1
ATOM 782 C C . THR A 1 100 ? 23.105 -46.206 -32.926 1.00 32.94 100 THR A C 1
ATOM 784 O O . THR A 1 100 ? 23.386 -45.079 -32.529 1.00 32.94 100 THR A O 1
ATOM 787 N N . ASP A 1 101 ? 23.216 -47.312 -32.185 1.00 32.03 101 ASP A N 1
ATOM 788 C CA . ASP A 1 101 ? 23.577 -47.495 -30.772 1.00 32.03 101 ASP A CA 1
ATOM 789 C C . ASP A 1 101 ? 24.875 -46.839 -30.257 1.00 32.03 101 ASP A C 1
ATOM 791 O O . ASP A 1 101 ? 25.901 -46.833 -30.930 1.00 32.03 101 ASP A O 1
ATOM 795 N N . GLY A 1 102 ? 24.855 -46.499 -28.958 1.00 34.00 102 GLY A N 1
ATOM 796 C CA . GLY A 1 102 ? 25.986 -46.755 -28.055 1.00 34.00 102 GLY A CA 1
ATOM 797 C C . GLY A 1 102 ? 26.781 -45.560 -27.502 1.00 34.00 102 GLY A C 1
ATOM 798 O O . GLY A 1 102 ? 27.535 -44.924 -28.219 1.00 34.00 102 GLY A O 1
ATOM 799 N N . GLN A 1 103 ? 26.725 -45.432 -26.165 1.00 26.94 103 GLN A N 1
ATOM 800 C CA . GLN A 1 103 ? 27.750 -44.910 -25.231 1.00 26.94 103 GLN A CA 1
ATOM 801 C C . GLN A 1 103 ? 27.867 -43.382 -24.973 1.00 26.94 103 GLN A C 1
ATOM 803 O O . GLN A 1 103 ? 28.424 -42.618 -25.742 1.00 26.94 103 GLN A O 1
ATOM 808 N N . HIS A 1 104 ? 27.351 -42.993 -23.795 1.00 41.00 104 HIS A N 1
ATOM 809 C CA . HIS A 1 104 ? 27.905 -42.091 -22.764 1.00 41.00 104 HIS A CA 1
ATOM 810 C C . HIS A 1 104 ? 28.985 -41.055 -23.168 1.00 41.00 104 HIS A C 1
ATOM 812 O O . HIS A 1 104 ? 30.139 -41.438 -23.294 1.00 41.00 104 HIS A O 1
ATOM 818 N N . GLU A 1 105 ? 28.667 -39.745 -23.176 1.00 31.39 105 GLU A N 1
ATOM 819 C CA . GLU A 1 105 ? 29.615 -38.702 -22.724 1.00 31.39 105 GLU A CA 1
ATOM 820 C C . GLU A 1 105 ? 28.989 -37.309 -22.472 1.00 31.39 105 GLU A C 1
ATOM 822 O O . GLU A 1 105 ? 28.347 -36.703 -23.324 1.00 31.39 105 GLU A O 1
ATOM 827 N N . ASP A 1 106 ? 29.202 -36.878 -21.230 1.00 27.16 106 ASP A N 1
ATOM 828 C CA . ASP A 1 106 ? 29.409 -35.555 -20.634 1.00 27.16 106 ASP A CA 1
ATOM 829 C C . ASP A 1 106 ? 28.640 -34.280 -21.053 1.00 27.16 106 ASP A C 1
ATOM 831 O O . ASP A 1 106 ? 28.540 -33.843 -22.200 1.00 27.16 106 ASP A O 1
ATOM 835 N N . THR A 1 107 ? 28.183 -33.595 -20.004 1.00 44.56 107 THR A N 1
ATOM 836 C CA . THR A 1 107 ? 27.508 -32.299 -20.012 1.00 44.56 107 THR A CA 1
ATOM 837 C C . THR A 1 107 ? 28.525 -31.195 -20.288 1.00 44.56 107 THR A C 1
ATOM 839 O O . THR A 1 107 ? 29.360 -30.885 -19.447 1.00 44.56 107 THR A O 1
ATOM 842 N N . THR A 1 108 ? 28.433 -30.506 -21.426 1.00 39.91 108 THR A N 1
ATOM 843 C CA . THR A 1 108 ? 29.066 -29.185 -21.577 1.00 39.91 108 THR A CA 1
ATOM 844 C C . THR A 1 108 ? 28.109 -28.218 -22.263 1.00 39.91 108 THR A C 1
ATOM 846 O O . THR A 1 108 ? 27.867 -28.271 -23.468 1.00 39.91 108 THR A O 1
ATOM 849 N N . GLN A 1 109 ? 27.555 -27.319 -21.449 1.00 51.31 109 GLN A N 1
ATOM 850 C CA . GLN A 1 109 ? 26.711 -26.192 -21.835 1.00 51.31 109 GLN A CA 1
ATOM 851 C C . GLN A 1 109 ? 27.420 -25.330 -22.893 1.00 51.31 109 GLN A C 1
ATOM 853 O O . GLN A 1 109 ? 28.418 -24.665 -22.610 1.00 51.31 109 GLN A O 1
ATOM 858 N N . ARG A 1 110 ? 26.915 -25.330 -24.130 1.00 40.12 110 ARG A N 1
ATOM 859 C CA . ARG A 1 110 ? 27.498 -24.554 -25.231 1.00 40.12 110 ARG A CA 1
ATOM 860 C C . ARG A 1 110 ? 26.795 -23.202 -25.340 1.00 40.12 110 ARG A C 1
ATOM 862 O O . ARG A 1 110 ? 25.730 -23.093 -25.926 1.00 40.12 110 ARG A O 1
ATOM 869 N N . SER A 1 111 ? 27.419 -22.173 -24.767 1.00 52.41 111 SER A N 1
ATOM 870 C CA . SER A 1 111 ? 27.060 -20.763 -24.965 1.00 52.41 111 SER A CA 1
ATOM 871 C C . SER A 1 111 ? 27.194 -20.387 -26.447 1.00 52.41 111 SER A C 1
ATOM 873 O O . SER A 1 111 ? 28.305 -20.265 -26.972 1.00 52.41 111 SER A O 1
ATOM 875 N N . THR A 1 112 ? 26.075 -20.207 -27.145 1.00 57.56 112 THR A N 1
ATOM 876 C CA . THR A 1 112 ? 26.050 -19.801 -28.554 1.00 57.56 112 THR A CA 1
ATOM 877 C C . THR A 1 112 ? 26.185 -18.283 -28.672 1.00 57.56 112 THR A C 1
ATOM 879 O O . THR A 1 112 ? 25.211 -17.550 -28.825 1.00 57.56 112 THR A O 1
ATOM 882 N N . ARG A 1 113 ? 27.427 -17.777 -28.612 1.00 50.91 113 ARG A N 1
ATOM 883 C CA . ARG A 1 113 ? 27.723 -16.388 -29.007 1.00 50.91 11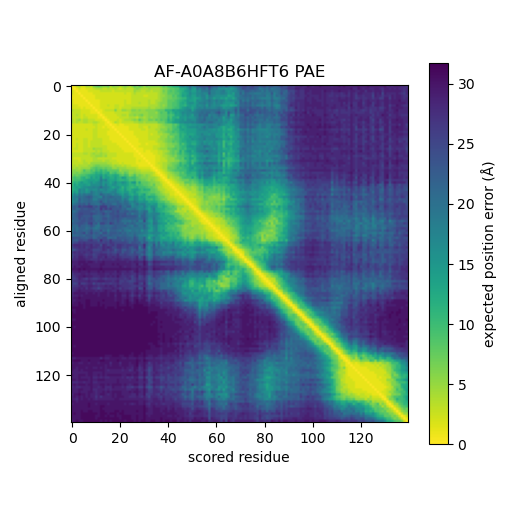3 ARG A CA 1
ATOM 884 C C . ARG A 1 113 ? 27.225 -16.133 -30.443 1.00 50.91 113 ARG A C 1
ATOM 886 O O . ARG A 1 113 ? 27.482 -16.966 -31.318 1.00 50.91 113 ARG A O 1
ATOM 893 N N . PRO A 1 114 ? 26.584 -14.981 -30.725 1.00 59.66 114 PRO A N 1
ATOM 894 C CA . PRO A 1 114 ? 26.177 -14.624 -32.079 1.00 59.66 114 PRO A CA 1
ATOM 895 C C . PRO A 1 114 ? 27.367 -14.640 -33.041 1.00 59.66 114 PRO A C 1
ATOM 897 O O . PRO A 1 114 ? 28.451 -14.148 -32.719 1.00 59.66 114 PRO A O 1
ATOM 900 N N . LYS A 1 115 ? 27.159 -15.185 -34.244 1.00 73.00 115 LYS A N 1
ATOM 901 C CA . LYS A 1 115 ? 28.174 -15.177 -35.306 1.00 73.00 115 LYS A CA 1
ATOM 902 C C . LYS A 1 115 ? 28.533 -13.729 -35.666 1.00 73.00 115 LYS A C 1
ATOM 904 O O . LYS A 1 115 ? 27.650 -12.878 -35.764 1.00 73.00 115 LYS A O 1
ATOM 909 N N . LEU A 1 116 ? 29.816 -13.469 -35.927 1.00 59.62 116 LEU A N 1
ATOM 910 C CA . LEU A 1 116 ? 30.380 -12.137 -36.200 1.00 59.62 116 LEU A CA 1
ATOM 911 C C . LEU A 1 116 ? 29.584 -11.335 -37.249 1.00 59.62 116 LEU A C 1
ATOM 913 O O . LEU A 1 116 ? 29.342 -10.144 -37.075 1.00 59.62 116 LEU A O 1
ATOM 917 N N . ASN A 1 117 ? 29.086 -12.008 -38.288 1.00 56.84 117 ASN A N 1
ATOM 918 C CA . ASN A 1 117 ? 28.317 -11.384 -39.367 1.00 56.84 117 ASN A CA 1
ATOM 919 C C . ASN A 1 117 ? 26.981 -10.793 -38.886 1.00 56.84 117 ASN A C 1
ATOM 921 O O . ASN A 1 117 ? 26.545 -9.762 -39.393 1.00 56.84 117 ASN A O 1
ATOM 925 N N . ALA A 1 118 ? 26.342 -11.409 -37.886 1.00 65.31 118 ALA A N 1
ATOM 926 C CA . ALA A 1 118 ? 25.116 -10.881 -37.291 1.00 65.31 118 ALA A CA 1
ATOM 927 C C . ALA A 1 118 ? 25.393 -9.592 -36.499 1.00 65.31 118 ALA A C 1
ATOM 929 O O . ALA A 1 118 ? 24.605 -8.651 -36.561 1.00 65.31 118 ALA A O 1
ATOM 930 N N . ILE A 1 119 ? 26.545 -9.524 -35.822 1.00 68.19 119 ILE A N 1
ATOM 931 C CA . ILE A 1 119 ? 26.988 -8.340 -35.074 1.00 68.19 119 ILE A CA 1
ATOM 932 C C . ILE A 1 119 ? 27.299 -7.185 -36.035 1.00 68.19 119 ILE A C 1
ATOM 934 O O . ILE A 1 119 ? 26.850 -6.063 -35.805 1.00 68.19 119 ILE A O 1
ATOM 938 N N . ILE A 1 120 ? 28.022 -7.454 -37.127 1.00 73.25 120 ILE A N 1
ATOM 939 C CA . ILE A 1 120 ? 28.353 -6.445 -38.147 1.00 73.25 120 ILE A CA 1
ATOM 940 C C . ILE A 1 120 ? 27.071 -5.879 -38.770 1.00 73.25 120 ILE A C 1
ATOM 942 O O . ILE A 1 120 ? 26.871 -4.665 -38.771 1.00 73.25 120 ILE A O 1
ATOM 946 N N . LYS A 1 121 ? 26.145 -6.755 -39.181 1.00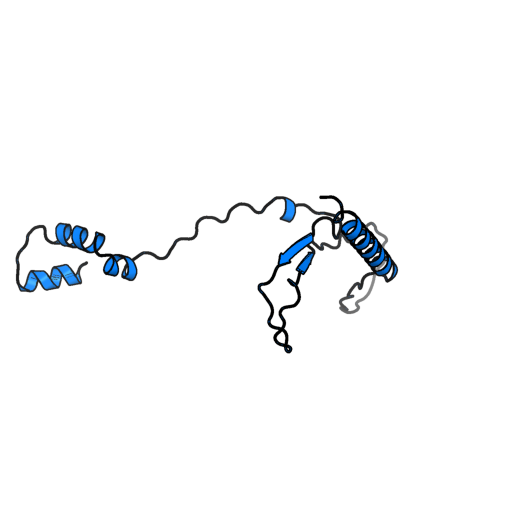 73.44 121 LYS A N 1
ATOM 947 C CA . LYS A 1 121 ? 24.866 -6.348 -39.778 1.00 73.44 121 LYS A CA 1
ATOM 948 C C . LYS A 1 121 ? 24.001 -5.531 -38.812 1.00 73.44 121 LYS A C 1
ATOM 950 O O . LYS A 1 121 ? 23.336 -4.584 -39.228 1.00 73.44 121 LYS A O 1
ATOM 955 N N . ALA A 1 122 ? 24.002 -5.870 -37.522 1.00 69.25 122 ALA A N 1
ATOM 956 C CA . ALA A 1 122 ? 23.300 -5.089 -36.505 1.00 69.25 122 ALA A CA 1
ATOM 957 C C . ALA A 1 122 ? 23.919 -3.690 -36.329 1.00 69.25 122 ALA A C 1
ATOM 959 O O . ALA A 1 122 ? 23.186 -2.703 -36.282 1.00 69.25 122 ALA A O 1
ATOM 960 N N . ARG A 1 123 ? 25.256 -3.584 -36.305 1.00 71.62 123 ARG A N 1
ATOM 961 C CA . ARG A 1 123 ? 25.965 -2.294 -36.199 1.00 71.62 123 ARG A CA 1
ATOM 962 C C . ARG A 1 123 ? 25.683 -1.375 -37.385 1.00 71.62 123 ARG A C 1
ATOM 964 O O . ARG A 1 123 ? 25.447 -0.189 -37.177 1.00 71.62 123 ARG A O 1
ATOM 971 N N . GLU A 1 124 ? 25.671 -1.905 -38.604 1.00 80.44 124 GLU A N 1
ATOM 972 C CA . GLU A 1 124 ? 25.350 -1.124 -39.808 1.00 80.44 124 GLU A CA 1
ATOM 973 C C . GLU A 1 124 ? 23.916 -0.587 -39.780 1.00 80.44 124 GLU A C 1
ATOM 975 O O . GLU A 1 124 ? 23.684 0.574 -40.113 1.00 80.44 124 GLU A O 1
ATOM 980 N N . ARG A 1 125 ? 22.957 -1.402 -39.320 1.00 73.38 125 ARG A N 1
ATOM 981 C CA . ARG A 1 125 ? 21.556 -0.979 -39.179 1.00 73.38 125 ARG A CA 1
ATOM 982 C C . ARG A 1 125 ? 21.391 0.142 -38.159 1.00 73.38 125 ARG A C 1
ATOM 984 O O . ARG A 1 125 ? 20.672 1.093 -38.442 1.00 73.38 125 ARG A O 1
ATOM 991 N N . ILE A 1 126 ? 22.065 0.043 -37.012 1.00 74.44 126 ILE A N 1
ATOM 992 C CA . ILE A 1 126 ? 22.040 1.092 -35.984 1.00 74.44 126 ILE A CA 1
ATOM 993 C C . ILE A 1 126 ? 22.653 2.378 -36.540 1.00 74.44 126 ILE A C 1
ATOM 995 O O . ILE A 1 126 ? 22.033 3.427 -36.435 1.00 74.44 126 ILE A O 1
ATOM 999 N N . ARG A 1 127 ? 23.813 2.288 -37.206 1.00 75.38 127 ARG A N 1
ATOM 1000 C CA . ARG A 1 127 ? 24.482 3.450 -37.809 1.00 75.38 127 ARG A CA 1
ATOM 1001 C C . ARG A 1 127 ? 23.607 4.153 -38.848 1.00 75.38 127 ARG A C 1
ATOM 1003 O O . ARG A 1 127 ? 23.554 5.373 -38.862 1.00 75.38 127 ARG A O 1
ATOM 1010 N N . LYS A 1 128 ? 22.923 3.388 -39.703 1.00 78.50 128 LYS A N 1
ATOM 1011 C CA . LYS A 1 128 ? 22.000 3.943 -40.703 1.00 78.50 128 LYS A CA 1
ATOM 1012 C C . LYS A 1 128 ? 20.793 4.623 -40.052 1.00 78.50 128 LYS A C 1
ATOM 1014 O O . LYS A 1 128 ? 20.305 5.624 -40.556 1.00 78.50 128 LYS A O 1
ATOM 1019 N N . TRP A 1 129 ? 20.288 4.058 -38.958 1.00 74.00 129 TRP A N 1
ATOM 1020 C CA . TRP A 1 129 ? 19.168 4.645 -38.232 1.00 74.00 129 TRP A CA 1
ATOM 1021 C C . TRP A 1 129 ? 19.570 5.955 -37.552 1.00 74.00 129 TRP A C 1
ATOM 1023 O O . TRP A 1 129 ? 18.844 6.926 -37.689 1.00 74.00 129 TRP A O 1
ATOM 1033 N N . THR A 1 130 ? 20.747 6.020 -36.918 1.00 71.31 130 THR A N 1
ATOM 1034 C CA . THR A 1 130 ? 21.221 7.252 -36.267 1.00 71.31 130 THR A CA 1
ATOM 1035 C C . THR A 1 130 ? 21.441 8.385 -37.264 1.00 71.31 130 THR A C 1
ATOM 1037 O O . THR A 1 130 ? 20.982 9.486 -37.014 1.00 71.31 130 THR A O 1
ATOM 1040 N N . THR A 1 131 ? 22.036 8.113 -38.432 1.00 74.50 131 THR A N 1
ATOM 1041 C CA . THR A 1 131 ? 22.242 9.161 -39.450 1.00 74.50 131 THR A CA 1
ATOM 1042 C C . THR A 1 131 ? 20.936 9.665 -40.059 1.00 74.50 131 THR A C 1
ATOM 1044 O O . THR A 1 131 ? 20.865 10.808 -40.475 1.00 74.50 131 THR A O 1
ATOM 1047 N N . ASN A 1 132 ? 19.899 8.823 -40.107 1.00 65.12 132 ASN A N 1
ATOM 1048 C CA . ASN A 1 132 ? 18.575 9.237 -40.574 1.00 65.12 132 ASN A CA 1
ATOM 1049 C C . ASN A 1 132 ? 17.789 10.021 -39.511 1.00 65.12 132 ASN A C 1
ATOM 1051 O O . ASN A 1 132 ? 16.802 10.657 -39.858 1.00 65.12 132 ASN A O 1
ATOM 1055 N N . VAL A 1 133 ? 18.154 9.935 -38.228 1.00 58.94 133 VAL A N 1
ATOM 1056 C CA . VAL A 1 133 ? 17.512 10.728 -37.168 1.00 58.94 133 VAL A CA 1
ATOM 1057 C C . VAL A 1 133 ? 18.029 12.167 -37.213 1.00 58.94 133 VAL A C 1
ATOM 1059 O O . VAL A 1 133 ? 17.219 13.078 -37.146 1.00 58.94 133 VAL A O 1
ATOM 1062 N N . ASP A 1 134 ? 19.328 12.361 -37.466 1.00 55.41 134 ASP A N 1
ATOM 1063 C CA . ASP A 1 134 ? 19.950 13.692 -37.530 1.00 55.41 134 ASP A CA 1
ATOM 1064 C C . ASP A 1 134 ? 19.448 14.559 -38.713 1.00 55.41 134 ASP A C 1
ATOM 1066 O O . ASP A 1 134 ? 19.475 15.781 -38.629 1.00 55.41 134 ASP A O 1
ATOM 1070 N N . GLU A 1 135 ? 18.962 13.957 -39.809 1.00 55.09 135 GLU A N 1
ATOM 1071 C CA . GLU A 1 135 ? 18.435 14.692 -40.981 1.00 55.09 135 GLU A CA 1
ATOM 1072 C C . GLU A 1 135 ? 16.975 15.162 -40.824 1.00 55.09 135 GLU A C 1
ATOM 1074 O O . GLU A 1 135 ? 16.503 15.946 -41.642 1.00 55.09 135 GLU A O 1
ATOM 1079 N N . ASN A 1 136 ? 16.243 14.695 -39.805 1.00 54.09 136 ASN A N 1
ATOM 1080 C CA . ASN A 1 136 ? 14.827 15.047 -39.612 1.00 54.09 136 ASN A CA 1
ATOM 1081 C C . ASN A 1 136 ? 14.598 16.161 -38.570 1.00 54.09 136 ASN A C 1
ATOM 1083 O O . ASN A 1 136 ? 13.448 16.510 -38.326 1.00 54.09 136 ASN A O 1
ATOM 1087 N N . ASP A 1 137 ? 15.661 16.722 -37.985 1.00 52.50 137 ASP A N 1
ATOM 1088 C CA . ASP A 1 137 ? 15.583 17.751 -36.933 1.00 52.50 137 ASP A CA 1
ATOM 1089 C C . ASP A 1 137 ? 15.873 19.188 -37.447 1.00 52.50 137 ASP A C 1
ATOM 1091 O O . ASP A 1 137 ? 16.007 20.109 -36.642 1.00 52.50 137 ASP A O 1
ATOM 1095 N N . GLU A 1 138 ? 15.968 19.411 -38.770 1.00 50.53 138 GLU A N 1
ATOM 1096 C CA . GLU A 1 138 ? 16.315 20.721 -39.374 1.00 50.53 138 GLU A CA 1
ATOM 1097 C C . GLU A 1 138 ? 15.195 21.372 -40.226 1.00 50.53 138 GLU A C 1
ATOM 1099 O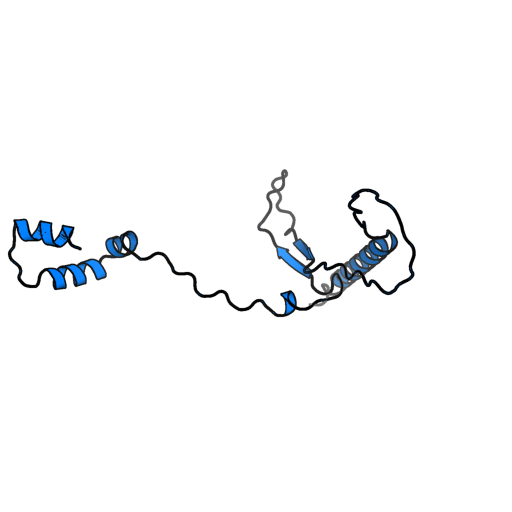 O . GLU A 1 138 ? 15.447 22.335 -40.949 1.00 50.53 138 GLU A O 1
ATOM 1104 N N . GLU A 1 139 ? 13.945 20.912 -40.102 1.00 50.12 139 GLU A N 1
ATOM 1105 C CA . GLU A 1 139 ? 12.753 21.635 -40.584 1.00 50.12 139 GLU A CA 1
ATOM 1106 C C . GLU A 1 139 ? 11.678 21.714 -39.484 1.00 50.12 139 GLU A C 1
ATOM 1108 O O . GLU A 1 139 ? 10.847 20.819 -39.364 1.00 50.12 139 GLU A O 1
ATOM 1113 N N . ASP A 1 140 ? 11.720 22.786 -38.679 1.00 36.75 140 ASP A N 1
ATOM 1114 C CA . ASP A 1 140 ? 10.558 23.509 -38.115 1.00 36.75 140 ASP A CA 1
ATOM 1115 C C . ASP A 1 140 ? 10.988 24.858 -37.494 1.00 36.75 140 ASP A C 1
ATOM 1117 O O . ASP A 1 140 ? 11.886 24.878 -36.618 1.00 36.75 140 ASP A O 1
#

Organism: Mytilus galloprovincialis (NCBI:txid29158)

InterPro domains:
  IPR041588 Integrase zinc-binding domain [PF17921] (2-35)

pLDDT: mean 70.29, std 19.59, range [26.94, 96.56]

Solvent-accessible surface area (backbone atoms only — not comparable to full-atom values): 9724 Å² total; per-residue (Å²): 112,68,67,63,55,55,58,49,54,76,80,46,93,59,94,62,46,70,61,53,52,52,56,50,46,70,69,34,62,66,54,42,67,75,70,46,76,78,87,75,79,72,83,79,76,81,80,60,63,84,81,74,52,93,70,66,81,73,73,48,69,46,78,44,75,53,77,89,63,82,41,99,81,75,55,71,83,73,76,54,74,46,78,43,75,62,69,87,79,88,81,79,81,86,84,80,89,84,90,79,88,85,83,91,83,83,92,73,90,76,82,80,73,80,57,69,69,60,56,52,54,49,51,52,52,50,53,54,51,55,60,59,53,68,70,67,75,80,80,131

Foldseek 3Di:
DVVVLVVVVVPDDDPCVVVVVVVVCVPDPVSCVVVPDDDDDDDDDDDPVVLVDDDDWPPDKDWDWDPQDQDPVRDRPDTDTDIDTRDDDDPPDDDDDDDDDDDDDDDDDDDDDDDPVVVVVVVVVVVVVVVVVVVVPPDD

Nearest PDB structures (foldseek):
  7odt-assembly1_a  TM=2.422E-01  e=2.358E+00  Homo sapiens

Radius of gyration: 32.63 Å; Cα contacts (8 Å, |Δi|>4): 63; chains: 1; bounding box: 59×71×76 Å